Protein AF-A0A175VZK3-F1 (afdb_monomer_lite)

Radius of gyration: 16.79 Å; chains: 1; bounding box: 45×32×41 Å

pLDDT: mean 90.07, std 12.68, range [35.94, 98.5]

Organism: NCBI:txid100816

Secondary structure (DSSP, 8-state):
-----HHHHHHHHHHHHHHHHHHHHHHHHHHHHHTTT-TTTTTHHHHHHHHHHHHHHHHHHHHHHHHH-S---HHHHHHHHHHHHHHHHHHHHHHHHHHSTT----HHHHHHHHHHHHHHHHHHHHHHHHHT-S-HHHHHHHHTSHHHHHHHHHHHHHHHHHHGGGGGG--

Structure (mmCIF, N/CA/C/O backbone):
data_AF-A0A175VZK3-F1
#
_entry.id   AF-A0A175VZK3-F1
#
loop_
_atom_site.group_PDB
_atom_site.id
_atom_site.type_symbol
_atom_site.label_atom_id
_atom_site.label_alt_id
_atom_site.label_comp_id
_atom_site.label_asym_id
_atom_site.label_entity_id
_atom_site.label_seq_id
_atom_site.pdbx_PDB_ins_code
_atom_site.Cartn_x
_atom_site.Cartn_y
_atom_site.Cartn_z
_atom_site.occupancy
_atom_site.B_iso_or_equiv
_atom_site.auth_seq_id
_atom_site.auth_comp_id
_atom_site.auth_asym_id
_atom_site.auth_atom_id
_atom_site.pdbx_PDB_model_num
ATOM 1 N N . MET A 1 1 ? 1.412 -16.902 16.862 1.00 43.19 1 MET A N 1
ATOM 2 C CA . MET A 1 1 ? 1.046 -16.005 15.743 1.00 43.19 1 MET A CA 1
ATOM 3 C C . MET A 1 1 ? 1.103 -14.581 16.275 1.00 43.19 1 MET A C 1
ATOM 5 O O . MET A 1 1 ? 0.660 -14.378 17.398 1.00 43.19 1 MET A O 1
ATOM 9 N N . LYS A 1 2 ? 1.728 -13.625 15.573 1.00 56.72 2 LYS A N 1
ATOM 10 C CA . LYS A 1 2 ? 1.670 -12.216 15.999 1.00 56.72 2 LYS A CA 1
ATOM 11 C C . LYS A 1 2 ? 0.227 -11.756 15.785 1.00 56.72 2 LYS A C 1
ATOM 13 O O . LYS A 1 2 ? -0.220 -11.746 14.646 1.00 56.72 2 LYS A O 1
ATOM 18 N N . HIS A 1 3 ? -0.500 -11.468 16.862 1.00 75.38 3 HIS A N 1
ATOM 19 C CA . HIS A 1 3 ? -1.845 -10.909 16.754 1.00 75.38 3 HIS A CA 1
ATOM 20 C C . HIS A 1 3 ? -1.782 -9.576 16.005 1.00 75.38 3 HIS A C 1
ATOM 22 O O . HIS A 1 3 ? -0.856 -8.787 16.219 1.00 75.38 3 HIS A O 1
ATOM 28 N N . PHE A 1 4 ? -2.751 -9.343 15.121 1.00 89.62 4 PHE A N 1
ATOM 29 C CA . PHE A 1 4 ? -2.929 -8.045 14.487 1.00 89.62 4 PHE A CA 1
ATOM 30 C C . PHE A 1 4 ? -3.118 -6.965 15.564 1.00 89.62 4 PHE A C 1
ATOM 32 O O . PHE A 1 4 ? -3.822 -7.172 16.550 1.00 89.62 4 PHE A O 1
ATOM 39 N N . SER A 1 5 ? -2.474 -5.815 15.375 1.00 93.50 5 SER A N 1
ATOM 40 C CA . SER A 1 5 ? -2.563 -4.663 16.272 1.00 93.50 5 SER A CA 1
ATOM 41 C C . SER A 1 5 ? -2.820 -3.415 15.442 1.00 93.50 5 SER A C 1
ATOM 43 O O . SER A 1 5 ? -2.034 -3.109 14.544 1.00 93.50 5 SER A O 1
ATOM 45 N N . GLN A 1 6 ? -3.885 -2.678 15.768 1.00 95.44 6 GLN A N 1
ATOM 46 C CA . GLN A 1 6 ? -4.227 -1.414 15.105 1.00 95.44 6 GLN A CA 1
ATOM 47 C C . GLN A 1 6 ? -3.078 -0.406 15.191 1.00 95.44 6 GLN A C 1
ATOM 49 O O . GLN A 1 6 ? -2.724 0.207 14.189 1.00 95.44 6 GLN A O 1
AT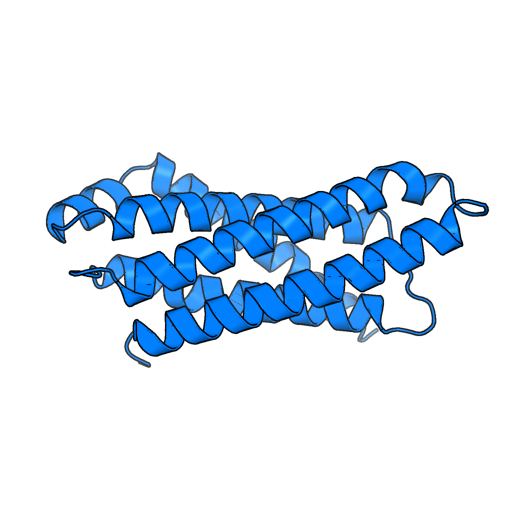OM 54 N N . ALA A 1 7 ? -2.425 -0.300 16.353 1.00 95.75 7 ALA A N 1
ATOM 55 C CA . ALA A 1 7 ? -1.285 0.594 16.541 1.00 95.75 7 ALA A CA 1
ATOM 56 C C . ALA A 1 7 ? -0.093 0.208 15.649 1.00 95.75 7 ALA A C 1
ATOM 58 O O . ALA A 1 7 ? 0.538 1.072 15.041 1.00 95.75 7 ALA A O 1
ATOM 59 N N . SER A 1 8 ? 0.204 -1.091 15.526 1.00 96.06 8 SER A N 1
ATOM 60 C CA . SER A 1 8 ? 1.272 -1.567 14.639 1.00 96.06 8 SER A CA 1
ATOM 61 C C . SER A 1 8 ? 0.922 -1.371 13.163 1.00 96.06 8 SER A C 1
ATOM 63 O O . SER A 1 8 ? 1.796 -1.009 12.380 1.00 96.06 8 SER A O 1
ATOM 65 N N . ALA A 1 9 ? -0.343 -1.567 12.786 1.00 97.19 9 ALA A N 1
ATOM 66 C CA . ALA A 1 9 ? -0.819 -1.317 11.430 1.00 97.19 9 ALA A CA 1
ATOM 67 C C . ALA A 1 9 ? -0.752 0.177 11.070 1.00 97.19 9 ALA A C 1
ATOM 69 O O . ALA A 1 9 ? -0.257 0.522 9.998 1.00 97.19 9 ALA A O 1
ATOM 70 N N . ALA A 1 10 ? -1.162 1.067 11.979 1.00 97.69 10 ALA A N 1
ATOM 71 C CA . ALA A 1 10 ? -1.070 2.516 11.799 1.00 97.69 10 ALA A CA 1
ATOM 72 C C . ALA A 1 10 ? 0.389 2.995 11.684 1.00 97.69 10 ALA A C 1
ATOM 74 O O . ALA A 1 10 ? 0.712 3.826 10.830 1.00 97.69 10 ALA A O 1
ATOM 75 N N . ALA A 1 11 ? 1.292 2.434 12.496 1.00 97.94 11 ALA A N 1
ATOM 76 C CA . ALA A 1 11 ? 2.724 2.707 12.398 1.00 97.94 11 ALA A CA 1
ATOM 77 C C . ALA A 1 11 ? 3.301 2.242 11.049 1.00 97.94 11 ALA A C 1
ATOM 79 O O . ALA A 1 11 ? 3.970 3.021 10.375 1.00 97.94 11 ALA A O 1
ATOM 80 N N . ALA A 1 12 ? 2.965 1.025 10.606 1.00 97.88 12 ALA A N 1
ATOM 81 C CA . ALA A 1 12 ? 3.378 0.515 9.299 1.00 97.88 12 ALA A CA 1
ATOM 82 C C . ALA A 1 12 ? 2.865 1.400 8.148 1.00 97.88 12 ALA A C 1
ATOM 84 O O . ALA A 1 12 ? 3.615 1.706 7.225 1.00 97.88 12 ALA A O 1
ATOM 85 N N . CYS A 1 13 ? 1.621 1.881 8.226 1.00 98.25 13 CYS A N 1
ATOM 86 C CA . CYS A 1 13 ? 1.078 2.841 7.263 1.00 98.25 13 CYS A CA 1
ATOM 87 C C . CYS A 1 13 ? 1.867 4.159 7.255 1.00 98.25 13 CYS A C 1
ATOM 89 O O . CYS A 1 13 ? 2.183 4.683 6.190 1.00 98.25 13 CYS A O 1
ATOM 91 N N . SER A 1 14 ? 2.237 4.674 8.430 1.00 98.25 14 SER A N 1
ATOM 92 C CA . SER A 1 14 ? 3.047 5.894 8.553 1.00 98.25 14 SER A CA 1
ATOM 93 C C . SER A 1 14 ? 4.441 5.729 7.937 1.00 98.25 14 SER A C 1
ATOM 95 O O . SER A 1 14 ? 4.946 6.640 7.277 1.00 98.25 14 SER A O 1
ATOM 97 N N . ASP A 1 15 ? 5.057 4.558 8.106 1.00 98.19 15 ASP A N 1
ATOM 98 C CA . ASP A 1 15 ? 6.333 4.237 7.467 1.00 98.19 15 ASP A CA 1
ATOM 99 C C . ASP A 1 15 ? 6.189 4.107 5.944 1.00 98.19 15 ASP A C 1
ATOM 101 O O . ASP A 1 15 ? 7.026 4.632 5.209 1.00 98.19 15 ASP A O 1
ATOM 105 N N . LEU A 1 16 ? 5.104 3.501 5.448 1.00 98.44 16 LEU A N 1
ATOM 106 C CA . LEU A 1 16 ? 4.798 3.450 4.014 1.00 98.44 16 LEU A CA 1
ATOM 107 C C . LEU A 1 16 ? 4.627 4.847 3.407 1.00 98.44 16 LEU A C 1
ATOM 109 O O . LEU A 1 16 ? 5.174 5.100 2.335 1.00 98.44 16 LEU A O 1
ATOM 113 N N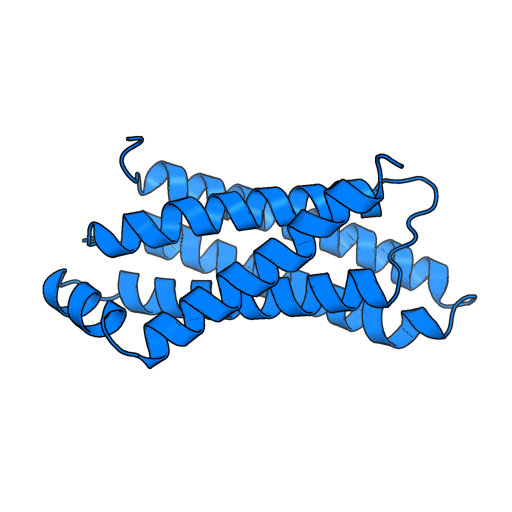 . VAL A 1 17 ? 3.942 5.768 4.095 1.00 98.50 17 VAL A N 1
ATOM 114 C CA . VAL A 1 17 ? 3.815 7.173 3.664 1.00 98.50 17 VAL A CA 1
ATOM 115 C C . VAL A 1 17 ? 5.194 7.811 3.501 1.00 98.50 17 VAL A C 1
ATOM 117 O O . VAL A 1 17 ? 5.491 8.381 2.450 1.00 98.50 17 VAL A O 1
ATOM 120 N N . ARG A 1 18 ? 6.060 7.685 4.515 1.00 98.19 18 ARG A N 1
ATOM 121 C CA . ARG A 1 18 ? 7.412 8.265 4.492 1.00 98.19 18 ARG A CA 1
ATOM 122 C C . ARG A 1 18 ? 8.248 7.688 3.351 1.00 98.19 18 ARG A C 1
ATOM 124 O O . ARG A 1 18 ? 8.898 8.436 2.619 1.00 98.19 18 ARG A O 1
ATOM 131 N N . THR A 1 19 ? 8.208 6.370 3.175 1.00 97.00 19 THR A N 1
ATOM 132 C CA . THR A 1 19 ? 8.951 5.682 2.115 1.00 97.00 19 THR A CA 1
ATOM 133 C C . THR A 1 19 ? 8.427 6.065 0.732 1.00 97.00 19 THR A C 1
ATOM 135 O O . THR A 1 19 ? 9.222 6.343 -0.163 1.00 97.00 19 THR A O 1
ATOM 138 N N . ALA A 1 20 ? 7.108 6.175 0.553 1.00 97.94 20 ALA A N 1
ATOM 139 C CA . ALA A 1 20 ? 6.499 6.618 -0.700 1.00 97.94 20 ALA A CA 1
ATOM 140 C C . ALA A 1 20 ? 6.889 8.059 -1.057 1.00 97.94 20 ALA A C 1
ATOM 142 O O . ALA A 1 20 ? 7.247 8.327 -2.202 1.00 97.94 20 ALA A O 1
ATOM 143 N N . GLN A 1 21 ? 6.891 8.972 -0.082 1.00 97.94 21 GLN A N 1
ATOM 144 C CA . GLN A 1 21 ? 7.336 10.356 -0.273 1.00 97.94 21 GLN A CA 1
ATOM 145 C C . GLN A 1 21 ? 8.824 10.438 -0.639 1.00 97.94 21 GLN A C 1
ATOM 147 O O . GLN A 1 21 ? 9.192 11.160 -1.566 1.00 97.94 21 GLN A O 1
ATOM 152 N N . SER A 1 22 ? 9.676 9.671 0.049 1.00 96.69 22 SER A N 1
ATOM 153 C CA . SER A 1 22 ? 11.111 9.604 -0.255 1.00 96.69 22 SER A CA 1
ATOM 154 C C . SER A 1 22 ? 11.366 9.059 -1.664 1.00 96.69 22 SER A C 1
ATOM 156 O O . SER A 1 22 ? 12.090 9.674 -2.448 1.00 96.69 22 SER A O 1
ATOM 158 N N . ALA A 1 23 ? 10.716 7.949 -2.025 1.00 95.50 23 ALA A N 1
ATOM 159 C CA . ALA A 1 23 ? 10.810 7.364 -3.358 1.00 95.50 23 ALA A CA 1
ATOM 160 C C . ALA A 1 23 ? 10.288 8.326 -4.438 1.00 95.50 23 ALA A C 1
ATOM 162 O O . ALA A 1 23 ? 10.930 8.487 -5.474 1.00 95.50 23 ALA A O 1
ATOM 163 N N . ALA A 1 24 ? 9.172 9.019 -4.188 1.00 96.06 24 ALA A N 1
ATOM 164 C CA . ALA A 1 24 ? 8.619 10.016 -5.101 1.00 96.06 24 ALA A CA 1
ATOM 165 C C . ALA A 1 24 ? 9.608 11.164 -5.354 1.00 96.06 24 ALA A C 1
ATOM 167 O O . ALA A 1 24 ? 9.839 11.526 -6.506 1.00 96.06 24 ALA A O 1
ATOM 168 N N . ALA A 1 25 ? 10.247 11.692 -4.305 1.00 94.75 25 ALA A N 1
ATOM 169 C CA . ALA A 1 25 ? 11.257 12.740 -4.442 1.00 94.75 25 ALA A CA 1
ATOM 170 C C . ALA A 1 25 ? 12.460 12.280 -5.289 1.00 94.75 25 ALA A C 1
ATOM 172 O O . ALA A 1 25 ? 12.925 13.020 -6.156 1.00 94.75 25 ALA A O 1
ATOM 173 N N . LYS A 1 26 ? 12.924 11.037 -5.100 1.00 92.56 26 LYS A N 1
ATOM 174 C CA . LYS A 1 26 ? 14.006 10.447 -5.907 1.00 92.56 26 LYS A CA 1
ATOM 175 C C . LYS A 1 26 ? 13.596 10.268 -7.371 1.00 92.56 26 LYS A C 1
ATOM 177 O O . LYS A 1 26 ? 14.325 10.694 -8.261 1.00 92.56 26 LYS A O 1
ATOM 182 N N . VAL A 1 27 ? 12.408 9.718 -7.636 1.00 92.25 27 VAL A N 1
ATOM 183 C CA . VAL A 1 27 ? 11.873 9.579 -9.005 1.00 92.25 27 VAL A CA 1
ATOM 184 C C . VAL A 1 27 ? 11.723 10.944 -9.677 1.00 92.25 27 VAL A C 1
ATOM 186 O O . VAL A 1 27 ? 12.032 11.083 -10.859 1.00 92.25 27 VAL A O 1
ATOM 189 N N . GLN A 1 28 ? 11.293 11.971 -8.942 1.00 91.81 28 GLN A N 1
ATOM 190 C CA . GLN A 1 28 ? 11.208 13.335 -9.458 1.00 91.81 28 GLN A CA 1
ATOM 191 C C . GLN A 1 28 ? 12.590 13.892 -9.827 1.00 91.81 28 GLN A C 1
ATOM 193 O O . GLN A 1 28 ? 12.740 14.458 -10.910 1.00 91.81 28 GLN A O 1
ATOM 198 N N . ALA A 1 29 ? 13.604 13.693 -8.980 1.00 89.44 29 ALA A N 1
ATOM 199 C CA . ALA A 1 29 ? 14.978 14.106 -9.267 1.00 89.44 29 ALA A CA 1
ATOM 200 C C . ALA A 1 29 ? 15.547 13.400 -10.511 1.00 89.44 29 ALA A C 1
ATOM 202 O O . ALA A 1 29 ? 16.109 14.065 -11.382 1.00 89.44 29 ALA A O 1
ATOM 203 N N . ILE A 1 30 ? 15.321 12.085 -10.641 1.00 87.19 30 ILE A N 1
ATOM 204 C CA . ILE A 1 30 ? 15.688 11.307 -11.836 1.00 87.19 30 ILE A CA 1
ATOM 205 C C . ILE A 1 30 ? 14.963 11.861 -13.059 1.00 87.19 30 ILE A C 1
ATOM 207 O O . ILE A 1 30 ? 15.594 12.143 -14.066 1.00 87.19 30 ILE A O 1
ATOM 211 N N . THR A 1 31 ? 13.652 12.094 -12.967 1.00 85.12 31 THR A N 1
ATOM 212 C CA . THR A 1 31 ? 12.859 12.621 -14.087 1.00 85.12 31 THR A CA 1
ATOM 213 C C . THR A 1 31 ? 13.428 13.946 -14.589 1.00 85.12 31 THR A C 1
ATOM 215 O O . THR A 1 31 ? 13.594 14.110 -15.794 1.00 85.12 31 THR A O 1
ATOM 218 N N . ILE A 1 32 ? 13.776 14.865 -13.681 1.00 84.25 32 ILE A N 1
ATOM 219 C CA . ILE A 1 32 ? 14.382 16.158 -14.025 1.00 84.25 32 ILE A CA 1
ATOM 220 C C . ILE A 1 32 ? 15.737 15.953 -14.714 1.00 84.25 32 ILE A C 1
ATOM 222 O O . ILE A 1 32 ? 15.955 16.523 -15.782 1.00 84.25 32 ILE A O 1
ATOM 226 N N . ALA A 1 33 ? 16.615 15.114 -14.157 1.00 80.94 33 ALA A N 1
ATOM 227 C CA . ALA A 1 33 ? 17.937 14.837 -14.723 1.00 80.94 33 ALA A CA 1
ATOM 228 C C . ALA A 1 33 ? 17.872 14.124 -16.090 1.00 80.94 33 ALA A C 1
ATOM 230 O O . ALA A 1 33 ? 18.648 14.433 -16.993 1.00 80.94 33 ALA A O 1
ATOM 231 N N . SER A 1 34 ? 16.921 13.203 -16.270 1.00 71.06 34 SER A N 1
ATOM 232 C CA . SER A 1 34 ? 16.765 12.375 -17.471 1.00 71.06 34 SER A CA 1
ATOM 233 C C . SER A 1 34 ? 16.061 13.073 -18.634 1.00 71.06 34 SER A C 1
ATOM 235 O O . SER A 1 34 ? 16.100 12.535 -19.742 1.00 71.06 34 SER A O 1
ATOM 237 N N . THR A 1 35 ? 15.444 14.251 -18.431 1.00 62.38 35 THR A N 1
ATOM 238 C CA . THR A 1 35 ? 14.711 14.996 -19.485 1.00 62.38 35 THR A CA 1
ATOM 239 C C . THR A 1 35 ? 15.504 15.209 -20.784 1.00 62.38 35 THR A C 1
ATOM 241 O O . THR A 1 35 ? 14.894 15.477 -21.817 1.00 62.38 35 THR A O 1
ATOM 244 N N . MET A 1 36 ? 16.831 15.037 -20.778 1.00 55.50 36 MET A N 1
ATOM 245 C CA . MET A 1 36 ? 17.684 15.207 -21.957 1.00 55.50 36 MET A CA 1
ATOM 246 C C . MET A 1 36 ? 18.203 13.912 -22.617 1.00 55.50 36 MET A C 1
ATOM 248 O O . MET A 1 36 ? 18.736 14.013 -23.718 1.00 55.50 36 MET A O 1
ATOM 252 N N . ALA A 1 37 ? 18.068 12.720 -22.014 1.00 60.41 37 ALA A N 1
ATOM 253 C CA . ALA A 1 37 ? 18.861 11.550 -22.440 1.00 60.41 37 ALA A CA 1
ATOM 254 C C . ALA A 1 37 ? 18.070 10.282 -22.822 1.00 60.41 37 ALA A C 1
ATOM 256 O O . ALA A 1 37 ? 18.449 9.624 -23.789 1.00 60.41 37 ALA A O 1
ATOM 257 N N . ASP A 1 38 ? 16.981 9.934 -22.122 1.00 71.56 38 ASP A N 1
ATOM 258 C CA . ASP A 1 38 ? 16.322 8.626 -22.296 1.00 71.56 38 ASP A CA 1
ATOM 259 C C . ASP A 1 38 ? 14.816 8.746 -22.587 1.00 71.56 38 ASP A C 1
ATOM 261 O O . ASP A 1 38 ? 13.987 8.960 -21.697 1.00 71.56 38 ASP A O 1
ATOM 265 N N . GLN A 1 39 ? 14.447 8.583 -23.862 1.00 77.19 39 GLN A N 1
ATOM 266 C CA . GLN A 1 39 ? 13.050 8.614 -24.307 1.00 77.19 39 GLN A CA 1
ATOM 267 C C . GLN A 1 39 ? 12.217 7.447 -23.753 1.00 77.19 39 GLN A C 1
ATOM 269 O O . GLN A 1 39 ? 11.003 7.598 -23.600 1.00 77.19 39 GLN A O 1
ATOM 274 N N . ALA A 1 40 ? 12.832 6.308 -23.413 1.00 81.69 40 ALA A N 1
ATOM 275 C CA . ALA A 1 40 ? 12.108 5.150 -22.891 1.00 81.69 40 ALA A CA 1
ATOM 276 C C . ALA A 1 40 ? 11.551 5.404 -21.481 1.00 81.69 40 ALA A C 1
ATOM 278 O O . ALA A 1 40 ? 10.545 4.804 -21.094 1.00 81.69 40 ALA A O 1
ATOM 279 N N . LEU A 1 41 ? 12.154 6.334 -20.733 1.00 81.44 41 LEU A N 1
ATOM 280 C CA . LEU A 1 41 ? 11.763 6.677 -19.365 1.00 81.44 41 LEU A CA 1
ATOM 281 C C . LEU A 1 41 ? 10.835 7.898 -19.259 1.00 81.44 41 LEU A C 1
ATOM 283 O O . LEU A 1 41 ? 10.185 8.078 -18.226 1.00 81.44 41 LEU A O 1
ATOM 287 N N . GLN A 1 42 ? 10.683 8.685 -20.331 1.00 82.12 42 GLN A N 1
ATOM 288 C CA . GLN A 1 42 ? 9.885 9.922 -20.322 1.00 82.12 42 GLN A CA 1
ATOM 289 C C . GLN A 1 42 ? 8.418 9.719 -19.924 1.00 82.12 42 GLN A C 1
ATOM 291 O O . GLN A 1 42 ? 7.838 10.574 -19.261 1.00 82.12 42 GLN A O 1
ATOM 296 N N . LYS A 1 43 ? 7.802 8.601 -20.322 1.00 86.38 43 LYS A N 1
ATOM 297 C CA . LYS A 1 43 ? 6.409 8.280 -19.970 1.00 86.38 43 LYS A CA 1
ATOM 298 C C . LYS A 1 43 ? 6.291 7.442 -18.687 1.00 86.38 43 LYS A C 1
ATOM 300 O O . LYS A 1 43 ? 5.419 7.753 -17.874 1.00 86.38 43 LYS A O 1
ATOM 305 N N . PRO A 1 44 ? 7.115 6.398 -18.465 1.00 89.94 44 PRO A N 1
ATOM 306 C CA . PRO A 1 44 ? 6.986 5.567 -17.271 1.00 89.94 44 PRO A CA 1
ATOM 307 C C . PRO A 1 44 ? 7.326 6.286 -15.957 1.00 89.94 44 PRO A C 1
ATOM 309 O O . PRO A 1 44 ? 6.641 6.043 -14.963 1.00 89.94 44 PRO A O 1
ATOM 312 N N . LEU A 1 45 ? 8.319 7.186 -15.924 1.00 90.38 45 LEU A N 1
ATOM 313 C CA . LEU A 1 45 ? 8.725 7.850 -14.675 1.00 90.38 45 LEU A CA 1
ATOM 314 C C . LEU A 1 45 ? 7.647 8.789 -14.100 1.00 90.38 45 LEU A C 1
ATOM 316 O O . LEU A 1 45 ? 7.325 8.637 -12.920 1.00 90.38 45 LEU A O 1
ATOM 320 N N . PRO A 1 46 ? 7.004 9.689 -14.878 1.00 91.56 46 PRO A N 1
ATOM 321 C CA . PRO A 1 46 ? 5.906 10.505 -14.353 1.00 91.56 46 PRO A CA 1
ATOM 322 C C . PRO A 1 46 ? 4.719 9.675 -13.848 1.00 91.56 46 PRO A C 1
ATOM 324 O O . PRO A 1 46 ? 4.082 10.031 -12.858 1.00 91.56 46 PRO A O 1
ATOM 327 N N . LEU A 1 47 ? 4.429 8.545 -14.499 1.00 93.56 47 LEU A N 1
ATOM 328 C CA . LEU A 1 47 ? 3.386 7.620 -14.055 1.00 93.56 47 LEU A CA 1
ATOM 329 C C . LEU A 1 47 ? 3.765 6.907 -12.752 1.00 93.56 47 LEU A C 1
ATOM 331 O O . LEU A 1 47 ? 2.916 6.749 -11.876 1.00 93.56 47 LEU A O 1
ATOM 335 N N . LEU A 1 48 ? 5.034 6.514 -12.599 1.00 95.12 48 LEU A N 1
ATOM 336 C CA . LEU A 1 48 ? 5.547 5.956 -11.349 1.00 95.12 48 LEU A CA 1
ATOM 337 C C . LEU A 1 48 ? 5.456 6.979 -10.210 1.00 95.12 48 LEU A C 1
ATOM 339 O O . LEU A 1 48 ? 4.973 6.643 -9.132 1.00 95.12 48 LEU A O 1
ATOM 343 N N . LEU A 1 49 ? 5.847 8.231 -10.465 1.00 95.31 49 LEU A N 1
ATOM 344 C CA . LEU A 1 49 ? 5.731 9.334 -9.509 1.00 95.31 49 LEU A CA 1
ATOM 345 C C . LEU A 1 49 ? 4.282 9.523 -9.036 1.00 95.31 49 LEU A C 1
ATOM 347 O O . LEU A 1 49 ? 4.023 9.538 -7.833 1.00 95.31 49 LEU A O 1
ATOM 351 N N . ALA A 1 50 ? 3.333 9.608 -9.970 1.00 96.69 50 ALA A N 1
ATOM 352 C CA . ALA A 1 50 ? 1.915 9.737 -9.639 1.00 96.69 50 ALA A CA 1
ATOM 353 C C . ALA A 1 50 ? 1.386 8.518 -8.858 1.00 96.69 50 ALA A C 1
ATOM 355 O O . ALA A 1 50 ? 0.568 8.665 -7.949 1.00 96.69 50 ALA A O 1
ATOM 356 N N . GLY A 1 51 ? 1.858 7.312 -9.193 1.00 97.94 51 GLY A N 1
ATOM 357 C CA . GLY A 1 51 ? 1.541 6.087 -8.460 1.00 97.94 51 GLY A CA 1
ATOM 358 C C . GLY A 1 51 ? 2.031 6.125 -7.011 1.00 97.94 51 GLY A C 1
ATOM 359 O O . GLY A 1 51 ? 1.275 5.779 -6.108 1.00 97.94 51 GLY A O 1
ATOM 360 N N . LEU A 1 52 ? 3.260 6.596 -6.781 1.00 98.19 52 LEU A N 1
ATOM 361 C CA . LEU A 1 52 ? 3.851 6.732 -5.446 1.00 98.19 52 LEU A CA 1
ATOM 362 C C . LEU A 1 52 ? 3.099 7.747 -4.583 1.00 98.19 52 LEU A C 1
ATOM 364 O O . LEU A 1 52 ? 2.840 7.479 -3.413 1.00 98.19 52 LEU A O 1
ATOM 368 N N . GLN A 1 53 ? 2.707 8.881 -5.165 1.00 98.25 53 GLN A N 1
ATOM 369 C CA . GLN A 1 53 ? 1.920 9.903 -4.471 1.00 98.25 53 GLN A CA 1
ATOM 370 C C . GLN A 1 53 ? 0.564 9.349 -4.018 1.00 98.25 53 GLN A C 1
ATOM 372 O O . GLN A 1 53 ? 0.255 9.390 -2.829 1.00 98.25 53 GLN A O 1
ATOM 377 N N . LYS A 1 54 ? -0.194 8.730 -4.934 1.00 98.00 54 LYS A N 1
ATOM 378 C CA . LYS A 1 54 ? -1.489 8.107 -4.610 1.00 98.00 54 LYS A CA 1
ATOM 379 C C . LYS A 1 54 ? -1.356 6.985 -3.585 1.00 98.00 54 LYS A C 1
ATOM 381 O O . LYS A 1 54 ? -2.170 6.880 -2.674 1.00 98.00 54 LYS A O 1
ATOM 386 N N . PHE A 1 55 ? -0.332 6.145 -3.719 1.00 98.25 55 PHE A N 1
ATOM 387 C CA . PHE A 1 55 ? -0.066 5.083 -2.754 1.00 98.25 55 PHE A CA 1
ATOM 388 C C . PHE A 1 55 ? 0.219 5.652 -1.358 1.00 98.25 55 PHE A C 1
ATOM 390 O O . PHE A 1 55 ? -0.330 5.154 -0.375 1.00 98.25 55 PHE A O 1
ATOM 397 N N . GLY A 1 56 ? 1.017 6.720 -1.266 1.00 98.25 56 GLY A N 1
ATOM 398 C CA . GLY A 1 56 ? 1.258 7.438 -0.015 1.00 98.25 56 GLY A CA 1
ATOM 399 C C . GLY A 1 56 ? -0.029 8.008 0.585 1.00 98.25 56 GLY A C 1
ATOM 400 O O . GLY A 1 56 ? -0.299 7.791 1.762 1.00 98.25 56 GLY A O 1
ATOM 401 N N . GLU A 1 57 ? -0.867 8.664 -0.217 1.00 98.38 57 GLU A N 1
ATOM 402 C CA . GLU A 1 57 ? -2.165 9.195 0.226 1.00 98.38 57 GLU A CA 1
ATOM 403 C C . GLU A 1 57 ? -3.083 8.095 0.781 1.00 98.38 57 GLU A C 1
ATOM 405 O O . GLU A 1 57 ? -3.586 8.216 1.900 1.00 98.38 57 GLU A O 1
ATOM 410 N N . HIS A 1 58 ? -3.260 6.992 0.046 1.00 98.44 58 HIS A N 1
ATOM 411 C CA . HIS A 1 58 ? -4.094 5.873 0.490 1.00 98.44 58 HIS A CA 1
ATOM 412 C C . HIS A 1 58 ? -3.524 5.164 1.723 1.00 98.44 58 HIS A C 1
ATOM 414 O O . HIS A 1 58 ? -4.290 4.759 2.594 1.00 98.44 58 HIS A O 1
ATOM 420 N N . SER A 1 59 ? -2.195 5.049 1.825 1.00 98.25 59 SER A N 1
ATOM 421 C CA . SER A 1 59 ? -1.527 4.516 3.020 1.00 98.25 59 SER A CA 1
ATOM 422 C C . SER A 1 59 ? -1.801 5.400 4.235 1.00 98.25 59 SER A C 1
ATOM 424 O O . SER A 1 59 ? -2.123 4.892 5.303 1.00 98.25 59 SER A O 1
ATOM 426 N N . GLY A 1 60 ? -1.731 6.724 4.075 1.00 98.19 60 GLY A N 1
ATOM 427 C CA . GLY A 1 60 ? -2.050 7.672 5.142 1.00 98.19 60 GLY A CA 1
ATOM 428 C C . GLY A 1 60 ? -3.506 7.559 5.592 1.00 98.19 60 GLY A C 1
ATOM 429 O O . GLY A 1 60 ? -3.773 7.432 6.785 1.00 98.19 60 GLY A O 1
ATOM 430 N N . GLN A 1 61 ? -4.444 7.523 4.642 1.00 98.19 61 GLN A N 1
ATOM 431 C CA . GLN A 1 61 ? -5.868 7.319 4.933 1.00 98.19 61 GLN A CA 1
ATOM 432 C C . GLN A 1 61 ? -6.115 6.005 5.680 1.00 98.19 61 GLN A C 1
ATOM 434 O O . GLN A 1 61 ? -6.834 5.998 6.673 1.00 98.19 61 GLN A O 1
ATOM 439 N N . LEU A 1 62 ? -5.469 4.917 5.253 1.00 98.31 62 LEU A N 1
ATOM 440 C CA . LEU A 1 62 ? -5.543 3.624 5.928 1.00 98.31 62 LEU A CA 1
ATOM 441 C C . LEU A 1 62 ? -4.970 3.664 7.340 1.00 98.31 62 LEU A C 1
ATOM 443 O O . LEU A 1 62 ? -5.581 3.111 8.250 1.00 98.31 62 LEU A O 1
ATOM 447 N N . GLY A 1 63 ? -3.854 4.364 7.540 1.00 97.94 63 GLY A N 1
ATOM 448 C CA . GLY A 1 63 ? -3.274 4.588 8.861 1.00 97.94 63 GLY A CA 1
ATOM 449 C C . GLY A 1 63 ? -4.238 5.290 9.819 1.00 97.94 63 GLY A C 1
ATOM 450 O O . GLY A 1 63 ? -4.350 4.883 10.973 1.00 97.94 63 GLY A O 1
ATOM 451 N N . HIS A 1 64 ? -4.976 6.293 9.338 1.00 97.50 64 HIS A N 1
ATOM 452 C CA . HIS A 1 64 ? -6.021 6.955 10.122 1.00 97.50 64 HIS A CA 1
ATOM 453 C C . HIS A 1 64 ? -7.215 6.029 10.377 1.00 97.50 64 HIS A C 1
ATOM 455 O O . HIS A 1 64 ? -7.585 5.808 11.526 1.00 97.50 64 HIS A O 1
ATOM 461 N N . CYS A 1 65 ? -7.769 5.410 9.329 1.00 97.00 65 CYS A N 1
ATOM 462 C CA . CYS A 1 65 ? -8.920 4.518 9.460 1.00 97.00 65 CYS A CA 1
ATOM 463 C C . CYS A 1 65 ? -8.644 3.340 10.399 1.00 97.00 65 CYS A C 1
ATOM 465 O O . CYS A 1 65 ? -9.517 2.969 11.171 1.00 97.00 65 CYS A O 1
ATOM 467 N N . VAL A 1 66 ? -7.448 2.746 10.361 1.00 96.69 66 VAL A N 1
ATOM 468 C CA . VAL A 1 66 ? -7.123 1.601 11.221 1.00 96.69 66 VAL A CA 1
ATOM 469 C C . VAL A 1 66 ? -6.911 2.012 12.676 1.00 96.69 66 VAL A C 1
ATOM 471 O O . VAL A 1 66 ? -7.244 1.232 13.565 1.00 96.69 66 VAL A O 1
ATOM 474 N N . ALA A 1 67 ? -6.388 3.218 12.922 1.00 96.00 67 ALA A N 1
ATOM 475 C CA . ALA A 1 67 ? -6.219 3.761 14.267 1.00 96.00 67 ALA A CA 1
ATOM 476 C C . ALA A 1 67 ? -7.566 4.118 14.915 1.00 96.00 67 ALA A C 1
ATOM 478 O O . ALA A 1 67 ? -7.749 3.854 16.101 1.00 96.00 67 ALA A O 1
ATOM 479 N N . ASP A 1 68 ? -8.498 4.658 14.126 1.00 94.94 68 ASP A N 1
ATOM 480 C CA . ASP A 1 68 ? -9.794 5.149 14.605 1.00 94.94 68 ASP A CA 1
ATOM 481 C C . ASP A 1 68 ? -10.922 4.102 14.514 1.00 94.94 68 ASP A C 1
ATOM 483 O O . ASP A 1 68 ? -12.025 4.332 15.011 1.00 94.94 68 ASP A O 1
ATOM 487 N N . ALA A 1 69 ? -10.680 2.947 13.880 1.00 94.62 69 ALA A N 1
ATOM 488 C CA . ALA A 1 69 ? -11.693 1.907 13.721 1.00 94.62 69 ALA A CA 1
ATOM 489 C C . ALA A 1 69 ? -12.172 1.369 15.078 1.00 94.62 69 ALA A C 1
ATOM 491 O O . ALA A 1 69 ? -11.387 0.851 15.874 1.00 94.62 69 ALA A O 1
ATOM 492 N N . ALA A 1 70 ? -13.488 1.422 15.299 1.00 92.94 70 ALA A N 1
ATOM 493 C CA . ALA A 1 70 ? -14.122 0.882 16.501 1.00 92.94 70 ALA A CA 1
ATOM 494 C C . ALA A 1 70 ? -14.021 -0.651 16.584 1.00 92.94 70 ALA A C 1
ATOM 496 O O . ALA A 1 70 ? -13.929 -1.209 17.676 1.00 92.94 70 ALA A O 1
ATOM 497 N N . VAL A 1 71 ? -14.038 -1.326 15.429 1.00 93.31 71 VAL A N 1
ATOM 498 C CA . VAL A 1 71 ? -13.900 -2.781 15.312 1.00 93.31 71 VAL A CA 1
ATOM 499 C C . VAL A 1 71 ? -13.028 -3.146 14.116 1.00 93.31 71 VAL A C 1
ATOM 501 O O . VAL A 1 71 ? -13.127 -2.553 13.039 1.00 93.31 71 VAL A O 1
ATOM 504 N N . VAL A 1 72 ? -12.200 -4.172 14.290 1.00 94.75 72 VAL A N 1
ATOM 505 C CA . VAL A 1 72 ? -11.449 -4.801 13.202 1.00 94.75 72 VAL A CA 1
ATOM 506 C C . VAL A 1 72 ? -11.691 -6.295 13.289 1.00 94.75 72 VAL A C 1
ATOM 508 O O . VAL A 1 72 ? -11.148 -6.968 14.164 1.00 94.75 72 VAL A O 1
ATOM 511 N N . HIS A 1 73 ? -12.502 -6.816 12.371 1.00 95.38 73 HIS A N 1
ATOM 512 C CA . HIS A 1 73 ? -12.769 -8.243 12.304 1.00 95.38 73 HIS A CA 1
ATOM 513 C C . HIS A 1 73 ? -11.446 -9.019 12.138 1.00 95.38 73 HIS A C 1
ATOM 515 O O . HIS A 1 73 ? -10.609 -8.611 11.324 1.00 95.38 73 HIS A O 1
ATOM 521 N N . PRO A 1 74 ? -11.239 -10.156 12.831 1.00 94.19 74 PRO A N 1
ATOM 522 C CA . PRO A 1 74 ? -9.974 -10.894 12.787 1.00 94.19 74 PRO A CA 1
ATOM 523 C C . PRO A 1 74 ? -9.486 -11.218 11.370 1.00 94.19 74 PRO A C 1
ATOM 525 O O . PRO A 1 74 ? -8.322 -10.990 11.061 1.00 94.19 74 PRO A O 1
ATOM 528 N N . GLN A 1 75 ? -10.390 -11.623 10.470 1.00 94.00 75 GLN A N 1
ATOM 529 C CA . GLN A 1 75 ? -10.048 -11.902 9.068 1.00 94.00 75 GLN A CA 1
ATOM 530 C C . GLN A 1 75 ? -9.537 -10.660 8.317 1.00 94.00 75 GLN A C 1
ATOM 532 O O . GLN A 1 75 ? -8.696 -10.788 7.433 1.00 94.00 75 GLN A O 1
ATOM 537 N N . LEU A 1 76 ? -10.021 -9.457 8.655 1.00 95.50 76 LEU A N 1
ATOM 538 C CA . LEU A 1 76 ? -9.472 -8.224 8.088 1.00 95.50 76 LEU A CA 1
ATOM 539 C C . LEU A 1 76 ? -8.040 -8.015 8.581 1.00 95.50 76 LEU A C 1
ATOM 541 O O . LEU A 1 76 ? -7.164 -7.704 7.781 1.00 95.50 76 LEU A O 1
ATOM 545 N N . GLY A 1 77 ? -7.789 -8.240 9.873 1.00 95.94 77 GLY A N 1
ATOM 546 C CA . GLY A 1 77 ? -6.444 -8.191 10.445 1.00 95.94 77 GLY A CA 1
ATOM 547 C C . GLY A 1 77 ? -5.486 -9.209 9.812 1.00 95.94 77 GLY A C 1
ATOM 548 O O . GLY A 1 77 ? -4.349 -8.859 9.489 1.00 95.94 77 GLY A O 1
ATOM 549 N N . ASP A 1 78 ? -5.961 -10.432 9.570 1.00 94.56 78 ASP A N 1
ATOM 550 C CA . ASP A 1 78 ? -5.196 -11.524 8.950 1.00 94.56 78 ASP A CA 1
ATOM 551 C C . ASP A 1 78 ? -4.815 -11.240 7.494 1.00 94.56 78 ASP A C 1
ATOM 553 O O . ASP A 1 78 ? -3.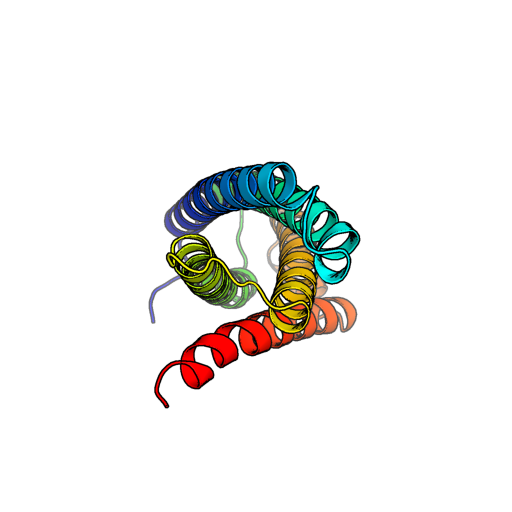812 -11.756 7.007 1.00 94.56 78 ASP A O 1
ATOM 557 N N . VAL A 1 79 ? -5.588 -10.408 6.798 1.00 95.06 79 VAL A N 1
ATOM 558 C CA . VAL A 1 79 ? -5.292 -9.985 5.425 1.00 95.06 79 VAL A CA 1
ATOM 559 C C . VAL A 1 79 ? -4.452 -8.707 5.411 1.00 95.06 79 VAL A C 1
ATOM 561 O O . VAL A 1 79 ? -3.475 -8.603 4.668 1.00 95.06 79 VAL A O 1
ATOM 564 N N . LEU A 1 80 ? -4.799 -7.734 6.255 1.00 96.12 80 LEU A N 1
ATOM 565 C CA . LEU A 1 80 ? -4.156 -6.426 6.297 1.00 96.12 80 LEU A CA 1
ATOM 566 C C . LEU A 1 80 ? -2.720 -6.504 6.823 1.00 96.12 80 LEU A C 1
ATOM 568 O O . LEU A 1 80 ? -1.831 -5.860 6.272 1.00 96.12 80 LEU A O 1
ATOM 572 N N . GLY A 1 81 ? -2.479 -7.305 7.863 1.00 95.56 81 GLY A N 1
ATOM 573 C CA . GLY A 1 81 ? -1.153 -7.466 8.459 1.00 95.56 81 GLY A CA 1
ATOM 574 C C . GLY A 1 81 ? -0.094 -7.918 7.443 1.00 95.56 81 GLY A C 1
ATOM 575 O O . GLY A 1 81 ? 0.877 -7.189 7.230 1.00 95.56 81 GLY A O 1
ATOM 576 N N . PRO A 1 82 ? -0.266 -9.080 6.785 1.00 94.44 82 PRO A N 1
ATOM 577 C CA . PRO A 1 82 ? 0.646 -9.545 5.743 1.00 94.44 82 PRO A CA 1
ATOM 578 C C . PRO A 1 82 ? 0.771 -8.569 4.570 1.00 94.44 82 PRO A C 1
ATOM 580 O O . PRO A 1 82 ? 1.885 -8.289 4.139 1.00 94.44 82 PRO A O 1
ATOM 583 N N . ALA A 1 83 ? -0.336 -7.978 4.108 1.00 95.94 83 ALA A N 1
ATOM 584 C CA . ALA A 1 83 ? -0.302 -7.023 3.003 1.00 95.94 83 ALA A CA 1
ATOM 585 C C . ALA A 1 83 ? 0.552 -5.780 3.315 1.00 95.94 83 ALA A C 1
ATOM 587 O O . ALA A 1 83 ? 1.298 -5.315 2.453 1.00 95.94 83 ALA A O 1
ATOM 588 N N . LEU A 1 84 ? 0.496 -5.258 4.546 1.00 97.25 84 LEU A N 1
ATOM 589 C CA . LEU A 1 84 ? 1.351 -4.148 4.983 1.00 97.25 84 LEU A CA 1
ATOM 590 C C . LEU A 1 84 ? 2.834 -4.542 5.008 1.00 97.25 84 LEU A C 1
ATOM 592 O O . LEU A 1 84 ? 3.684 -3.747 4.604 1.00 97.25 84 LEU A O 1
ATOM 596 N N . VAL A 1 85 ? 3.149 -5.767 5.438 1.00 95.44 85 VAL A N 1
ATOM 597 C CA . VAL A 1 85 ? 4.521 -6.301 5.414 1.00 95.44 85 VAL A CA 1
ATOM 598 C C . VAL A 1 85 ? 5.030 -6.426 3.977 1.00 95.44 85 VAL A C 1
ATOM 600 O O . VAL A 1 85 ? 6.131 -5.964 3.677 1.00 95.44 85 VAL A O 1
ATOM 603 N N . ASP A 1 86 ? 4.224 -6.990 3.079 1.00 94.88 86 ASP A N 1
ATOM 604 C CA . ASP A 1 86 ? 4.578 -7.144 1.667 1.00 94.88 86 ASP A CA 1
ATOM 605 C C . ASP A 1 86 ? 4.776 -5.789 0.984 1.00 94.88 86 ASP A C 1
ATOM 607 O O . ASP A 1 86 ? 5.749 -5.605 0.251 1.00 94.88 86 ASP A O 1
ATOM 611 N N . CYS A 1 87 ? 3.920 -4.806 1.287 1.00 97.00 87 CYS A N 1
ATOM 612 C CA . CYS A 1 87 ? 4.090 -3.437 0.809 1.00 97.00 87 CYS A CA 1
ATOM 613 C C . CYS A 1 87 ? 5.391 -2.813 1.324 1.00 97.00 87 CYS A C 1
ATOM 615 O O . CYS A 1 87 ? 6.118 -2.195 0.548 1.00 97.00 87 CYS A O 1
ATOM 617 N N . GLY A 1 88 ? 5.713 -2.994 2.609 1.00 96.38 88 GLY A N 1
ATOM 618 C CA . GLY A 1 88 ? 6.959 -2.499 3.195 1.00 96.38 88 GLY A CA 1
ATOM 619 C C . GLY A 1 88 ? 8.187 -3.090 2.502 1.00 96.38 88 GLY A C 1
ATOM 620 O O . GLY A 1 88 ? 9.095 -2.358 2.109 1.00 96.38 88 GLY A O 1
ATOM 621 N N . ASN A 1 89 ? 8.175 -4.402 2.264 1.00 95.12 89 ASN A N 1
ATOM 622 C CA . ASN A 1 89 ? 9.245 -5.100 1.554 1.00 95.12 89 ASN A CA 1
ATOM 623 C C . ASN A 1 89 ? 9.382 -4.620 0.100 1.00 95.12 89 ASN A C 1
ATOM 625 O O . ASN A 1 89 ? 10.488 -4.311 -0.340 1.00 95.12 89 ASN A O 1
ATOM 629 N N . ALA A 1 90 ? 8.277 -4.517 -0.643 1.00 94.81 90 ALA A N 1
ATOM 630 C CA . ALA A 1 90 ? 8.278 -4.034 -2.024 1.00 94.81 90 ALA A CA 1
ATOM 631 C C . ALA A 1 90 ? 8.808 -2.591 -2.132 1.00 94.81 90 ALA A C 1
ATOM 633 O O . ALA A 1 90 ? 9.633 -2.290 -2.997 1.00 94.81 90 ALA A O 1
ATOM 634 N N . MET A 1 91 ? 8.395 -1.711 -1.215 1.00 95.88 91 MET A N 1
ATOM 635 C CA . MET A 1 91 ? 8.864 -0.323 -1.149 1.00 95.88 91 MET A CA 1
ATOM 636 C C . MET A 1 91 ? 10.338 -0.206 -0.741 1.00 95.88 91 MET A C 1
ATOM 638 O O . MET A 1 91 ? 11.030 0.697 -1.218 1.00 95.88 91 MET A O 1
ATOM 642 N N . SER A 1 92 ? 10.842 -1.124 0.089 1.00 92.88 92 SER A N 1
ATOM 643 C CA . SER A 1 92 ? 12.275 -1.216 0.392 1.00 92.88 92 SER A CA 1
ATOM 644 C C . SER A 1 92 ? 13.077 -1.549 -0.865 1.00 92.88 92 SER A C 1
ATOM 646 O O . SER A 1 92 ? 14.029 -0.842 -1.171 1.00 92.88 92 SER A O 1
ATOM 648 N N . ILE A 1 93 ? 12.651 -2.545 -1.656 1.00 91.81 93 ILE A N 1
ATOM 649 C CA . ILE A 1 93 ? 13.350 -2.920 -2.902 1.00 91.81 93 ILE A CA 1
ATOM 650 C C . ILE A 1 93 ? 13.362 -1.748 -3.895 1.00 91.81 93 ILE A C 1
ATOM 652 O O . ILE A 1 93 ? 14.367 -1.514 -4.570 1.00 91.81 93 ILE A O 1
ATOM 656 N N . LEU A 1 94 ? 12.262 -0.992 -3.991 1.00 92.56 94 LEU A N 1
ATOM 657 C CA . LEU A 1 94 ? 12.223 0.215 -4.819 1.00 92.56 94 LEU A CA 1
ATOM 658 C C . LEU A 1 94 ? 13.230 1.254 -4.328 1.00 92.56 94 LEU A C 1
ATOM 660 O O . LEU A 1 94 ? 13.956 1.828 -5.136 1.00 92.56 94 LEU A O 1
ATOM 664 N N . SER A 1 95 ? 13.267 1.489 -3.017 1.00 91.50 95 SER A N 1
ATOM 665 C CA . SER A 1 95 ? 14.168 2.466 -2.406 1.00 91.50 95 SER A CA 1
ATOM 666 C C . SER A 1 95 ? 15.629 2.113 -2.669 1.00 91.50 95 SER A C 1
ATOM 668 O O . SER A 1 95 ? 16.364 2.982 -3.127 1.00 91.50 95 SER A O 1
ATOM 670 N N . ASP A 1 96 ? 16.005 0.843 -2.504 1.00 89.56 96 ASP A N 1
ATOM 671 C CA . ASP A 1 96 ? 17.358 0.349 -2.785 1.00 89.56 96 ASP A CA 1
ATOM 672 C C . ASP A 1 96 ? 17.734 0.554 -4.263 1.00 89.56 96 ASP A C 1
ATOM 674 O O . ASP A 1 96 ? 18.826 1.023 -4.587 1.00 89.56 96 ASP A O 1
ATOM 678 N N . LYS A 1 97 ? 16.811 0.259 -5.194 1.00 87.06 97 LYS A N 1
ATOM 679 C CA . LYS A 1 97 ? 17.037 0.481 -6.634 1.00 87.06 97 LYS A CA 1
ATOM 680 C C . LYS A 1 97 ? 17.220 1.959 -6.974 1.00 87.06 97 LYS A C 1
ATOM 682 O O . LYS A 1 97 ? 18.075 2.286 -7.792 1.00 87.06 97 LYS A O 1
ATOM 687 N N . LEU A 1 98 ? 16.441 2.835 -6.342 1.00 87.62 98 LEU A N 1
ATOM 688 C CA . LEU A 1 98 ? 16.542 4.285 -6.514 1.00 87.62 98 LEU A CA 1
ATOM 689 C C . LEU A 1 98 ? 17.812 4.881 -5.884 1.00 87.62 98 LEU A C 1
ATOM 691 O O . LEU A 1 98 ? 18.188 5.988 -6.254 1.00 87.62 98 LEU A O 1
ATOM 695 N N . GLU A 1 99 ? 18.439 4.196 -4.923 1.00 83.50 99 GLU A N 1
ATOM 696 C CA . GLU A 1 99 ? 19.694 4.622 -4.281 1.00 83.50 99 GLU A CA 1
ATOM 697 C C . GLU A 1 99 ? 20.950 4.117 -4.986 1.00 83.50 99 GLU A C 1
ATOM 699 O O . GLU A 1 99 ? 22.017 4.700 -4.806 1.00 83.50 99 GLU A O 1
ATOM 704 N N . SER A 1 100 ? 20.846 3.048 -5.779 1.00 78.56 100 SER A N 1
ATOM 705 C CA . SER A 1 100 ? 21.988 2.537 -6.538 1.00 78.56 100 SER A CA 1
ATOM 706 C C . SER A 1 100 ? 22.571 3.615 -7.463 1.00 78.56 100 SER A C 1
ATOM 708 O O . SER A 1 100 ? 21.819 4.358 -8.090 1.00 78.56 100 SER A O 1
ATOM 710 N N . GLU A 1 101 ? 23.904 3.688 -7.576 1.00 56.75 101 GLU A N 1
ATOM 711 C CA . GLU A 1 101 ? 24.606 4.725 -8.363 1.00 56.75 101 GLU A CA 1
ATOM 712 C C . GLU A 1 101 ? 24.178 4.760 -9.836 1.00 56.75 101 GLU A C 1
ATOM 714 O O . GLU A 1 101 ? 24.214 5.816 -10.465 1.00 56.75 101 GLU A O 1
ATOM 719 N N . ASN A 1 102 ? 23.715 3.625 -10.368 1.00 55.12 102 ASN A N 1
ATOM 720 C CA . ASN A 1 102 ? 23.198 3.551 -11.729 1.00 55.12 102 ASN A CA 1
ATOM 721 C C . ASN A 1 102 ? 21.717 3.934 -11.816 1.00 55.12 102 ASN A C 1
ATOM 723 O O . ASN A 1 102 ? 21.268 4.294 -12.893 1.00 55.12 102 ASN A O 1
ATOM 727 N N . GLY A 1 103 ? 20.938 3.874 -10.728 1.00 56.94 103 GLY A N 1
ATOM 728 C CA . GLY A 1 103 ? 19.532 4.299 -10.696 1.00 56.94 103 GLY A CA 1
ATOM 729 C C . GLY A 1 103 ? 18.641 3.693 -11.791 1.00 56.94 103 GLY A C 1
ATOM 730 O O . GLY A 1 103 ? 17.546 4.204 -12.034 1.00 56.94 103 GLY A O 1
ATOM 731 N N . GLU A 1 104 ? 19.100 2.637 -12.477 1.00 66.00 104 GLU A N 1
ATOM 732 C CA . GLU A 1 104 ? 18.486 2.112 -13.693 1.00 66.00 104 GLU A CA 1
ATOM 733 C C . GLU A 1 104 ? 17.252 1.296 -13.318 1.00 66.00 104 GLU A C 1
ATOM 735 O O . GLU A 1 104 ? 17.235 0.063 -13.244 1.00 66.00 104 GLU A O 1
ATOM 740 N N . LEU A 1 105 ? 16.164 2.014 -13.065 1.00 79.19 105 LEU A N 1
ATOM 741 C CA . LEU A 1 105 ? 14.839 1.447 -13.165 1.00 79.19 105 LEU A CA 1
ATOM 742 C C . LEU A 1 105 ? 14.570 1.151 -14.640 1.00 79.19 105 LEU A C 1
ATOM 744 O O . LEU A 1 105 ? 14.162 2.028 -15.399 1.00 79.19 105 LEU A O 1
ATOM 748 N N . SER A 1 106 ? 14.776 -0.103 -15.041 1.00 84.19 106 SER A N 1
ATOM 749 C CA . SER A 1 106 ? 14.345 -0.561 -16.360 1.00 84.19 106 SER A CA 1
ATOM 750 C C . SER A 1 106 ? 12.846 -0.309 -16.548 1.00 84.19 106 SER A C 1
ATOM 752 O O . SER A 1 106 ? 12.067 -0.348 -15.590 1.00 84.19 106 SER A O 1
ATOM 754 N N . THR A 1 107 ? 12.405 -0.107 -17.791 1.00 86.62 107 THR A N 1
ATOM 755 C CA . THR A 1 107 ? 10.975 0.037 -18.109 1.00 86.62 107 THR A CA 1
ATOM 756 C C . THR A 1 107 ? 10.148 -1.135 -17.568 1.00 86.62 107 THR A C 1
ATOM 758 O O . THR A 1 107 ? 9.033 -0.934 -17.089 1.00 86.62 107 THR A O 1
ATOM 761 N N . GLU A 1 108 ? 10.710 -2.348 -17.575 1.00 89.38 108 GLU A N 1
ATOM 762 C CA . GLU A 1 108 ? 10.081 -3.533 -16.990 1.00 89.38 108 GLU A CA 1
ATOM 763 C C . GLU A 1 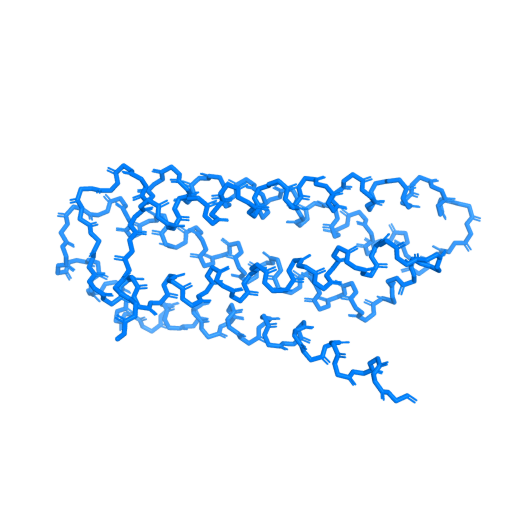108 ? 9.911 -3.404 -15.469 1.00 89.38 108 GLU A C 1
ATOM 765 O O . GLU A 1 108 ? 8.813 -3.623 -14.955 1.00 89.38 108 GLU A O 1
ATOM 770 N N . ALA A 1 109 ? 10.961 -3.003 -14.743 1.00 90.12 109 ALA A N 1
ATOM 771 C CA . ALA A 1 109 ? 10.876 -2.789 -13.301 1.00 90.12 109 ALA A CA 1
ATOM 772 C C . ALA A 1 109 ? 9.841 -1.705 -12.969 1.00 90.12 109 ALA A C 1
ATOM 774 O O . ALA A 1 109 ? 9.007 -1.910 -12.087 1.00 90.12 109 ALA A O 1
ATOM 775 N N . ILE A 1 110 ? 9.836 -0.592 -13.712 1.00 91.94 110 ILE A N 1
ATOM 776 C CA . ILE A 1 110 ? 8.844 0.479 -13.545 1.00 91.94 110 ILE A CA 1
ATOM 777 C C . ILE A 1 110 ? 7.427 -0.059 -13.749 1.00 91.94 110 ILE A C 1
ATOM 779 O O . ILE A 1 110 ? 6.556 0.216 -12.927 1.00 91.94 110 ILE A O 1
ATOM 783 N N . SER A 1 111 ? 7.194 -0.848 -14.800 1.00 92.44 111 SER A N 1
ATOM 784 C CA . SER A 1 111 ? 5.879 -1.434 -15.077 1.00 92.44 111 SER A CA 1
ATOM 785 C C . SER A 1 111 ? 5.396 -2.328 -13.931 1.00 92.44 111 SER A C 1
ATOM 787 O O . SER A 1 111 ? 4.235 -2.237 -13.532 1.00 92.44 111 SER A O 1
ATOM 789 N N . ARG A 1 112 ? 6.279 -3.155 -13.355 1.00 94.38 112 ARG A N 1
ATOM 790 C CA . ARG A 1 112 ? 5.940 -4.000 -12.196 1.00 94.38 112 ARG A CA 1
ATOM 791 C C . ARG A 1 112 ? 5.622 -3.163 -10.956 1.00 94.38 112 ARG A C 1
ATOM 793 O O . ARG A 1 112 ? 4.623 -3.418 -10.289 1.00 94.38 112 ARG A O 1
ATOM 800 N N . TYR A 1 113 ? 6.405 -2.116 -10.679 1.00 95.44 113 TYR A N 1
ATOM 801 C CA . TYR A 1 113 ? 6.109 -1.193 -9.578 1.00 95.44 113 TYR A CA 1
ATOM 802 C C . TYR A 1 113 ? 4.795 -0.438 -9.781 1.00 95.44 113 TYR A C 1
ATOM 804 O O . TYR A 1 113 ? 4.054 -0.251 -8.823 1.00 95.44 113 TYR A O 1
ATOM 812 N N . GLN A 1 114 ? 4.462 -0.037 -11.007 1.00 95.50 114 GLN A N 1
ATOM 813 C CA . GLN A 1 114 ? 3.173 0.590 -11.308 1.00 95.50 114 GLN A CA 1
ATOM 814 C C . GLN A 1 114 ? 2.003 -0.366 -11.046 1.00 95.50 114 GLN A C 1
ATOM 816 O O . GLN A 1 114 ? 1.019 0.039 -10.421 1.00 95.50 114 GLN A O 1
ATOM 821 N N . GLY A 1 115 ? 2.126 -1.630 -11.467 1.00 95.94 115 GLY A N 1
ATOM 822 C CA . GLY A 1 115 ? 1.152 -2.679 -11.160 1.00 95.94 115 GLY A CA 1
ATOM 823 C C . GLY A 1 115 ? 0.977 -2.874 -9.653 1.00 95.94 115 GLY A C 1
ATOM 824 O O . GLY A 1 115 ? -0.145 -2.817 -9.149 1.00 95.94 115 GLY A O 1
ATOM 825 N N . PHE A 1 116 ? 2.088 -2.995 -8.921 1.00 97.25 116 PHE A N 1
ATOM 826 C CA . PHE A 1 116 ? 2.103 -3.086 -7.459 1.00 97.25 116 PHE A CA 1
ATOM 827 C C . PHE A 1 116 ? 1.422 -1.889 -6.784 1.00 97.25 116 PHE A C 1
ATOM 829 O O . PHE A 1 116 ? 0.493 -2.082 -6.002 1.00 97.25 116 PHE A O 1
ATOM 836 N N . LEU A 1 117 ? 1.822 -0.656 -7.109 1.00 97.94 117 LEU A N 1
ATOM 837 C CA . LEU A 1 117 ? 1.267 0.556 -6.497 1.00 97.94 117 LEU A CA 1
ATOM 838 C C . LEU A 1 117 ? -0.235 0.686 -6.769 1.00 97.94 117 LEU A C 1
ATOM 840 O O . LEU A 1 117 ? -0.988 1.105 -5.887 1.00 97.94 117 LEU A O 1
ATOM 844 N N . SER A 1 118 ? -0.681 0.310 -7.972 1.00 97.06 118 SER A N 1
ATOM 845 C CA . SER A 1 118 ? -2.097 0.305 -8.337 1.00 97.06 118 SER A CA 1
ATOM 846 C C . SER A 1 118 ? -2.885 -0.753 -7.559 1.00 97.06 118 SER A C 1
ATOM 848 O O . SER A 1 118 ? -3.920 -0.422 -6.975 1.00 97.06 118 SER A O 1
ATOM 850 N N . GLY A 1 119 ? -2.384 -1.991 -7.499 1.00 97.06 119 GLY A N 1
ATOM 851 C CA . GLY A 1 119 ? -3.008 -3.087 -6.756 1.00 97.06 119 GLY A CA 1
ATOM 852 C C . GLY A 1 119 ? -3.095 -2.797 -5.258 1.00 97.06 119 GLY A C 1
ATOM 853 O O . GLY A 1 119 ? -4.177 -2.876 -4.676 1.00 97.06 119 GLY A O 1
ATOM 854 N N . ALA A 1 120 ? -1.989 -2.364 -4.649 1.00 97.81 120 ALA A N 1
ATOM 855 C CA . ALA A 1 120 ? -1.934 -2.013 -3.234 1.00 97.81 120 ALA A CA 1
ATOM 856 C C . ALA A 1 120 ? -2.844 -0.819 -2.900 1.00 97.81 120 ALA A C 1
ATOM 858 O O . ALA A 1 120 ? -3.603 -0.877 -1.937 1.00 97.81 120 ALA A O 1
ATOM 859 N N . SER A 1 121 ? -2.858 0.225 -3.739 1.00 97.94 121 SER A N 1
ATOM 860 C CA . SER A 1 121 ? -3.780 1.360 -3.582 1.00 97.94 121 SER A CA 1
ATOM 861 C C . SER A 1 121 ? -5.243 0.924 -3.594 1.00 97.94 121 SER A C 1
ATOM 863 O O . SER A 1 121 ? -6.024 1.355 -2.747 1.00 97.94 121 SER A O 1
ATOM 865 N N . ARG A 1 122 ? -5.629 0.053 -4.535 1.00 97.31 122 ARG A N 1
ATOM 866 C CA . ARG A 1 122 ? -7.001 -0.462 -4.622 1.00 97.31 122 ARG A CA 1
ATOM 867 C C . ARG A 1 122 ? -7.370 -1.273 -3.382 1.00 97.31 122 ARG A C 1
ATOM 869 O O . ARG A 1 122 ? -8.467 -1.094 -2.853 1.00 97.31 122 ARG A O 1
ATOM 876 N N . PHE A 1 123 ? -6.458 -2.117 -2.904 1.00 97.75 123 PHE A N 1
ATOM 877 C CA . PHE A 1 123 ? -6.657 -2.852 -1.661 1.00 97.75 123 PHE A CA 1
ATOM 878 C C . PHE A 1 123 ? -6.797 -1.917 -0.453 1.00 97.75 123 PHE A C 1
ATOM 880 O O . PHE A 1 123 ? -7.711 -2.106 0.342 1.00 97.75 123 PHE A O 1
ATOM 887 N N . PHE A 1 124 ? -5.977 -0.872 -0.334 1.00 98.19 124 PHE A N 1
ATOM 888 C CA . PHE A 1 124 ? -6.061 0.071 0.787 1.00 98.19 124 PHE A CA 1
ATOM 889 C C . PHE A 1 124 ? -7.369 0.862 0.784 1.00 98.19 124 PHE A C 1
ATOM 891 O O . PHE A 1 124 ? -7.995 1.002 1.829 1.00 98.19 124 PHE A O 1
ATOM 898 N N . VAL A 1 125 ? -7.852 1.297 -0.383 1.00 98.00 125 VAL A N 1
ATOM 899 C CA . VAL A 1 125 ? -9.181 1.922 -0.498 1.00 98.00 125 VAL A CA 1
ATOM 900 C C . VAL A 1 125 ? -10.286 0.959 -0.052 1.00 98.00 125 VAL A C 1
ATOM 902 O O . VAL A 1 125 ? -11.193 1.360 0.677 1.00 98.00 125 VAL A O 1
ATOM 905 N N . PHE A 1 126 ? -10.210 -0.314 -0.442 1.00 97.56 126 PHE A N 1
ATOM 906 C CA . PHE A 1 126 ? -11.162 -1.332 0.005 1.00 97.56 126 PHE A CA 1
ATOM 907 C C . PHE A 1 126 ? -11.075 -1.586 1.520 1.00 97.56 126 PHE A C 1
ATOM 909 O O . PHE A 1 126 ? -12.100 -1.606 2.200 1.00 97.56 126 PHE A O 1
ATOM 916 N N . ALA A 1 127 ? -9.866 -1.702 2.074 1.00 97.56 127 ALA A N 1
ATOM 917 C CA . ALA A 1 127 ? -9.647 -1.855 3.508 1.00 97.56 127 ALA A CA 1
ATOM 918 C C . ALA A 1 127 ? -10.202 -0.657 4.296 1.00 97.56 127 ALA A C 1
ATOM 920 O O . ALA A 1 127 ? -10.874 -0.861 5.303 1.00 97.56 127 ALA A O 1
ATOM 921 N N . ASN A 1 128 ? -10.034 0.574 3.799 1.00 96.94 128 ASN A N 1
ATOM 922 C CA . ASN A 1 128 ? -10.637 1.772 4.395 1.00 96.94 128 ASN A CA 1
ATOM 923 C C . ASN A 1 128 ? -12.159 1.651 4.464 1.00 96.94 128 ASN A C 1
ATOM 925 O O . ASN A 1 128 ? -12.750 1.874 5.517 1.00 96.94 128 ASN A O 1
ATOM 929 N N . GLN A 1 129 ? -12.800 1.230 3.370 1.00 96.19 129 GLN A N 1
ATOM 930 C CA . GLN A 1 129 ? -14.248 1.014 3.355 1.00 96.19 129 GLN A CA 1
ATOM 931 C C . GLN A 1 129 ? -14.687 -0.046 4.371 1.00 96.19 129 GLN A C 1
ATOM 933 O O . GLN A 1 129 ? -15.745 0.106 4.976 1.00 96.19 129 GLN A O 1
ATOM 938 N N . LEU A 1 130 ? -13.904 -1.107 4.582 1.00 97.19 130 LEU A N 1
ATOM 939 C CA . LEU A 1 130 ? -14.205 -2.106 5.610 1.00 97.19 130 LEU A CA 1
ATOM 940 C C . LEU A 1 130 ? -14.048 -1.540 7.023 1.00 97.19 130 LEU A C 1
ATOM 942 O O . LEU A 1 130 ? -14.911 -1.769 7.860 1.00 97.19 130 LEU A O 1
ATOM 946 N N . LEU A 1 131 ? -12.995 -0.766 7.275 1.00 96.75 131 LEU A N 1
ATOM 947 C CA . LEU A 1 131 ? -12.720 -0.169 8.585 1.00 96.75 131 LEU A CA 1
ATOM 948 C C . LEU A 1 131 ? -13.758 0.889 8.992 1.00 96.75 131 LEU A C 1
ATOM 950 O O . LEU A 1 131 ? -13.963 1.110 10.180 1.00 96.75 131 LEU A O 1
ATOM 954 N N . THR A 1 132 ? -14.464 1.494 8.031 1.00 95.38 132 THR A N 1
ATOM 955 C CA . THR A 1 132 ? -15.619 2.370 8.318 1.00 95.38 132 THR A CA 1
ATOM 956 C C . THR A 1 132 ? -16.895 1.624 8.723 1.00 95.38 132 THR A C 1
ATOM 958 O O . THR A 1 132 ? -17.886 2.254 9.081 1.00 95.38 132 THR A O 1
ATOM 961 N N . ILE A 1 133 ? -16.913 0.289 8.648 1.00 95.38 133 ILE A N 1
ATOM 962 C CA . ILE A 1 133 ? -18.067 -0.527 9.034 1.00 95.38 133 ILE A CA 1
ATOM 963 C C . ILE A 1 133 ? -17.935 -0.909 10.506 1.00 95.38 133 ILE A C 1
ATOM 965 O O . ILE A 1 133 ? -17.014 -1.628 10.882 1.00 95.38 133 ILE A O 1
ATOM 969 N N . GLU A 1 134 ? -18.908 -0.501 11.318 1.00 92.38 134 GLU A N 1
ATOM 970 C CA . GLU A 1 134 ? -18.927 -0.721 12.774 1.00 92.38 134 GLU A CA 1
ATOM 971 C C . GLU A 1 134 ? -19.370 -2.140 13.191 1.00 92.38 134 GLU A C 1
ATOM 973 O O . GLU A 1 134 ? -19.460 -2.452 14.375 1.00 92.38 134 GLU A O 1
ATOM 978 N N . SER A 1 135 ? -19.660 -3.021 12.228 1.00 94.31 135 SER A N 1
ATOM 979 C CA . SER A 1 135 ? -20.096 -4.400 12.468 1.00 94.31 135 SER A CA 1
ATOM 980 C C . SER A 1 135 ? -19.116 -5.414 11.883 1.00 94.31 135 SER A C 1
ATOM 982 O O . SER A 1 135 ? -18.941 -5.507 10.666 1.00 94.31 135 SER A O 1
ATOM 984 N N . GLU A 1 136 ? -18.555 -6.254 12.752 1.00 94.19 136 GLU A N 1
ATOM 985 C CA . GLU A 1 136 ? -17.694 -7.379 12.376 1.00 94.19 136 GLU A CA 1
ATOM 986 C C . GLU A 1 136 ? -18.349 -8.322 11.354 1.00 94.19 136 GLU A C 1
ATOM 988 O O . GLU A 1 136 ? -17.722 -8.703 10.366 1.00 94.19 136 GLU A O 1
ATOM 993 N N . GLN A 1 137 ? -19.634 -8.642 11.532 1.00 94.81 137 GLN A N 1
ATOM 994 C CA . GLN A 1 137 ? -20.381 -9.507 10.614 1.00 94.81 137 GLN A CA 1
ATOM 995 C C . GLN A 1 137 ? -20.504 -8.887 9.213 1.00 94.81 137 GLN A C 1
ATOM 997 O O . GLN A 1 137 ? -20.419 -9.588 8.203 1.00 94.81 137 GLN A O 1
ATOM 1002 N N . GLN A 1 138 ? -20.687 -7.566 9.129 1.00 95.44 138 GLN A N 1
ATOM 1003 C CA . GLN A 1 138 ? -20.740 -6.865 7.846 1.00 95.44 138 GLN A CA 1
ATOM 1004 C C . GLN A 1 138 ? -19.356 -6.768 7.190 1.00 95.44 138 GLN A C 1
ATOM 1006 O O . GLN A 1 138 ? -19.259 -6.948 5.974 1.00 95.44 138 GLN A O 1
ATOM 1011 N N . GLN A 1 139 ? -18.286 -6.547 7.968 1.00 96.06 139 GLN A N 1
ATOM 1012 C CA . GLN A 1 139 ? -16.909 -6.623 7.462 1.00 96.06 139 GLN A CA 1
ATOM 1013 C C . GLN A 1 139 ? -16.621 -8.013 6.879 1.00 96.06 139 GLN A C 1
ATOM 1015 O O . GLN A 1 139 ? -16.156 -8.122 5.745 1.00 96.06 139 GLN A O 1
ATOM 1020 N N . GLN A 1 140 ? -16.969 -9.075 7.612 1.00 95.69 140 GLN A N 1
ATOM 1021 C CA . GLN A 1 140 ? -16.816 -10.458 7.166 1.00 95.69 140 GLN A CA 1
ATOM 1022 C C . GLN A 1 140 ? -17.615 -10.740 5.887 1.00 95.69 140 GLN A C 1
ATOM 1024 O O . GLN A 1 140 ? -17.079 -11.303 4.936 1.00 95.69 140 GLN A O 1
ATOM 1029 N N . SER A 1 141 ? -18.882 -10.319 5.831 1.00 95.75 141 SER A N 1
ATOM 1030 C CA . SER A 1 141 ? -19.728 -10.521 4.651 1.00 95.75 141 SER A CA 1
ATOM 1031 C C . SER A 1 141 ? -19.167 -9.829 3.407 1.00 95.75 141 SER A C 1
ATOM 1033 O O . SER A 1 141 ? -19.212 -10.412 2.325 1.00 95.75 141 SER A O 1
ATOM 1035 N N . LYS A 1 142 ? -18.606 -8.621 3.545 1.00 96.00 142 LYS A N 1
ATOM 1036 C CA . LYS A 1 142 ? -17.944 -7.935 2.428 1.00 96.00 142 LYS A CA 1
ATOM 1037 C C . LYS A 1 142 ? -16.624 -8.591 2.036 1.00 96.00 142 LYS A C 1
ATOM 1039 O O . LYS A 1 142 ? -16.351 -8.690 0.848 1.00 96.00 142 LYS A O 1
ATOM 1044 N N . LEU A 1 143 ? -15.831 -9.061 2.999 1.00 94.88 143 LEU A N 1
ATOM 1045 C CA . LEU A 1 143 ? -14.600 -9.812 2.724 1.00 94.88 143 LEU A CA 1
ATOM 1046 C C . LEU A 1 143 ? -14.871 -11.137 2.003 1.00 94.88 143 LEU A C 1
ATOM 1048 O O . LEU A 1 143 ? -14.061 -11.563 1.187 1.00 94.88 143 LEU A O 1
ATOM 1052 N N . ALA A 1 144 ? -16.005 -11.780 2.279 1.00 94.69 144 ALA A N 1
ATOM 1053 C CA . ALA A 1 144 ? -16.412 -13.022 1.626 1.00 94.69 144 ALA A CA 1
ATOM 1054 C C . ALA A 1 144 ? -16.936 -12.828 0.188 1.00 94.69 144 ALA A C 1
ATOM 1056 O O . ALA A 1 144 ? -17.194 -13.814 -0.501 1.00 94.69 144 ALA A O 1
ATOM 1057 N N . ASN A 1 145 ? -17.117 -11.586 -0.273 1.00 95.06 145 ASN A N 1
ATOM 1058 C CA . ASN A 1 145 ? -17.557 -11.307 -1.637 1.00 95.06 145 ASN A CA 1
ATOM 1059 C C . ASN A 1 145 ? -16.447 -11.680 -2.651 1.00 95.06 145 ASN A C 1
ATOM 1061 O O . ASN A 1 145 ? -15.291 -11.324 -2.415 1.00 95.06 145 ASN A O 1
ATOM 1065 N N . PRO A 1 146 ? -16.767 -12.339 -3.783 1.00 94.69 146 PRO A N 1
ATOM 1066 C CA . PRO A 1 146 ? -15.803 -12.605 -4.856 1.00 94.69 146 PRO A CA 1
ATOM 1067 C C . PRO A 1 146 ? -15.000 -11.376 -5.309 1.00 94.69 146 PRO A C 1
ATOM 1069 O O . PRO A 1 146 ? -13.787 -11.470 -5.449 1.00 94.69 146 PRO A O 1
ATOM 1072 N N . ASP A 1 147 ? -15.632 -10.203 -5.418 1.00 94.38 147 ASP A N 1
ATOM 1073 C CA . ASP A 1 147 ? -14.950 -8.959 -5.807 1.00 94.38 147 ASP A CA 1
ATOM 1074 C C . ASP A 1 147 ? -13.867 -8.552 -4.795 1.00 94.38 147 ASP A C 1
ATOM 1076 O O . ASP A 1 147 ? -12.851 -7.954 -5.155 1.00 94.38 147 ASP A O 1
ATOM 1080 N N . ALA A 1 148 ? -14.081 -8.856 -3.510 1.00 94.75 148 ALA A N 1
ATOM 1081 C CA . ALA A 1 148 ? -13.084 -8.613 -2.476 1.00 94.75 148 ALA A CA 1
ATOM 1082 C C . ALA A 1 148 ? -11.894 -9.556 -2.652 1.00 94.75 148 ALA A C 1
ATOM 1084 O O . ALA A 1 148 ? -10.757 -9.098 -2.593 1.00 94.75 148 ALA A O 1
ATOM 1085 N N . GLN A 1 149 ? -12.149 -10.840 -2.920 1.00 94.62 149 GLN A N 1
ATOM 1086 C CA . GLN A 1 149 ? -11.089 -11.816 -3.183 1.00 94.62 149 GLN A CA 1
ATOM 1087 C C . GLN A 1 149 ? -10.255 -11.414 -4.405 1.00 94.62 149 GLN A C 1
ATOM 1089 O O . GLN A 1 149 ? -9.033 -11.375 -4.309 1.00 94.62 149 GLN A O 1
ATOM 1094 N N . ASP A 1 150 ? -10.891 -10.953 -5.485 1.00 95.81 150 ASP A N 1
ATOM 1095 C CA . ASP A 1 150 ? -10.188 -10.452 -6.671 1.00 95.81 150 ASP A CA 1
ATOM 1096 C C . ASP A 1 150 ? -9.262 -9.263 -6.355 1.00 95.81 150 ASP A C 1
ATOM 1098 O O . ASP A 1 150 ? -8.149 -9.167 -6.885 1.00 95.81 150 ASP A O 1
ATOM 1102 N N . ILE A 1 151 ? -9.686 -8.344 -5.475 1.00 96.06 151 ILE A N 1
ATOM 1103 C CA . ILE A 1 151 ? -8.853 -7.215 -5.023 1.00 96.06 151 ILE A CA 1
ATOM 1104 C C . ILE A 1 151 ? -7.637 -7.717 -4.235 1.00 96.06 151 ILE A C 1
ATOM 1106 O O . ILE A 1 151 ? -6.525 -7.230 -4.463 1.00 96.06 151 ILE A O 1
ATOM 1110 N N . LEU A 1 152 ? -7.841 -8.672 -3.323 1.00 94.62 152 LEU A N 1
ATOM 1111 C CA . LEU A 1 152 ? -6.775 -9.249 -2.501 1.00 94.62 152 LEU A CA 1
ATOM 1112 C C . LEU A 1 152 ? -5.754 -9.991 -3.358 1.00 94.62 152 LEU A C 1
ATOM 1114 O O . LEU A 1 152 ? -4.557 -9.715 -3.260 1.00 94.62 152 LEU A O 1
ATOM 1118 N N . ASP A 1 153 ? -6.227 -10.867 -4.238 1.00 94.56 153 ASP A N 1
ATOM 1119 C CA . ASP A 1 153 ? -5.383 -11.672 -5.115 1.00 94.56 153 ASP A CA 1
ATOM 1120 C C . ASP A 1 153 ? -4.581 -10.786 -6.069 1.00 94.56 153 ASP A C 1
ATOM 1122 O O . ASP A 1 153 ? -3.376 -10.982 -6.242 1.00 94.56 153 ASP A O 1
ATOM 1126 N N . THR A 1 154 ? -5.207 -9.748 -6.635 1.00 94.94 154 THR A N 1
ATOM 1127 C CA . THR A 1 154 ? -4.516 -8.781 -7.499 1.00 94.94 154 THR A CA 1
ATOM 1128 C C . THR A 1 154 ? -3.394 -8.062 -6.747 1.00 94.94 154 THR A C 1
ATOM 1130 O O . THR A 1 154 ? -2.275 -7.966 -7.256 1.00 94.94 154 THR A O 1
ATOM 1133 N N . ALA A 1 155 ? -3.659 -7.569 -5.532 1.00 95.31 155 ALA A N 1
ATOM 1134 C CA . ALA A 1 155 ? -2.655 -6.867 -4.735 1.00 95.31 155 ALA A CA 1
ATOM 1135 C C . ALA A 1 155 ? -1.495 -7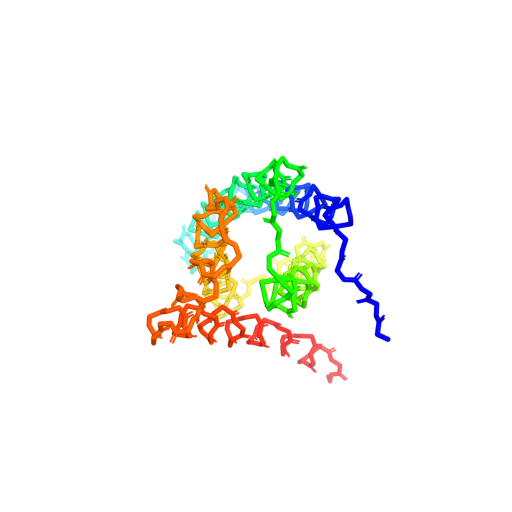.790 -4.329 1.00 95.31 155 ALA A C 1
ATOM 1137 O O . ALA A 1 155 ? -0.328 -7.411 -4.457 1.00 95.31 155 ALA A O 1
ATOM 1138 N N . GLN A 1 156 ? -1.799 -9.018 -3.899 1.00 94.31 156 GLN A N 1
ATOM 1139 C CA . GLN A 1 156 ? -0.791 -10.007 -3.520 1.00 94.31 156 GLN A CA 1
ATOM 1140 C C . GLN A 1 156 ? 0.069 -10.446 -4.707 1.00 94.31 156 GLN A C 1
ATOM 1142 O O . GLN A 1 156 ? 1.290 -10.547 -4.579 1.00 94.31 156 GLN A O 1
ATOM 1147 N N . ASN A 1 157 ? -0.536 -10.703 -5.868 1.00 94.06 157 ASN A N 1
ATOM 1148 C CA . ASN A 1 157 ? 0.201 -11.103 -7.065 1.00 94.06 157 ASN A CA 1
ATOM 1149 C C . ASN A 1 157 ? 1.127 -9.979 -7.544 1.00 94.06 157 ASN A C 1
ATOM 1151 O O . ASN A 1 157 ? 2.306 -10.229 -7.792 1.00 94.06 157 ASN A O 1
ATOM 1155 N N . ALA A 1 158 ? 0.646 -8.734 -7.553 1.00 93.81 158 ALA A N 1
ATOM 1156 C CA . ALA A 1 158 ? 1.466 -7.586 -7.927 1.00 93.81 158 ALA A CA 1
ATOM 1157 C C . ALA A 1 158 ? 2.629 -7.343 -6.941 1.00 93.81 158 ALA A C 1
ATOM 1159 O O . ALA A 1 158 ? 3.745 -7.030 -7.358 1.00 93.81 158 ALA A O 1
ATOM 1160 N N . ALA A 1 159 ? 2.413 -7.545 -5.635 1.00 93.12 159 ALA A N 1
ATOM 1161 C CA . ALA A 1 159 ? 3.492 -7.493 -4.649 1.00 93.12 159 ALA A CA 1
ATOM 1162 C C . ALA A 1 159 ? 4.539 -8.593 -4.897 1.00 93.12 159 ALA A C 1
ATOM 1164 O O . ALA A 1 159 ? 5.736 -8.305 -4.938 1.00 93.12 159 ALA A O 1
ATOM 1165 N N . LYS A 1 160 ? 4.111 -9.839 -5.145 1.00 92.88 160 LYS A N 1
ATOM 1166 C CA . LYS A 1 160 ? 5.018 -10.956 -5.467 1.00 92.88 160 LYS A CA 1
ATOM 1167 C C . LYS A 1 160 ? 5.878 -10.658 -6.695 1.00 92.88 160 LYS A C 1
ATOM 1169 O O . LYS A 1 160 ? 7.082 -10.900 -6.652 1.00 92.88 160 LYS A O 1
ATOM 1174 N N . GLU A 1 161 ? 5.310 -10.088 -7.757 1.00 91.62 161 GLU A N 1
ATOM 1175 C CA . GLU A 1 161 ? 6.063 -9.718 -8.966 1.00 91.62 161 GLU A CA 1
ATOM 1176 C C . GLU A 1 161 ? 7.220 -8.755 -8.675 1.00 91.62 161 GLU A C 1
ATOM 1178 O O . GLU A 1 161 ? 8.312 -8.920 -9.226 1.00 91.62 161 GLU A O 1
ATOM 1183 N N . VAL A 1 162 ? 7.019 -7.793 -7.772 1.00 91.19 162 VAL A N 1
ATOM 1184 C CA . VAL A 1 162 ? 8.080 -6.889 -7.310 1.00 91.19 162 VAL A CA 1
ATOM 1185 C C . VAL A 1 162 ? 9.087 -7.619 -6.423 1.00 91.19 162 VAL A C 1
ATOM 1187 O O . VAL A 1 162 ? 10.292 -7.468 -6.614 1.00 91.19 162 VAL A O 1
ATOM 1190 N N . LEU A 1 163 ? 8.630 -8.459 -5.491 1.00 89.06 163 LEU A N 1
ATOM 1191 C CA . LEU A 1 163 ? 9.515 -9.215 -4.596 1.00 89.06 163 LEU A CA 1
ATOM 1192 C C . LEU A 1 163 ? 10.451 -10.170 -5.363 1.00 89.06 163 LEU A C 1
ATOM 1194 O O . LEU A 1 163 ? 11.580 -10.412 -4.930 1.00 89.06 163 LEU A O 1
ATOM 1198 N N . THR A 1 164 ? 10.043 -10.666 -6.537 1.00 87.81 164 THR A N 1
ATOM 1199 C CA . THR A 1 164 ? 10.929 -11.464 -7.406 1.00 87.81 164 THR A CA 1
ATOM 1200 C C . THR A 1 164 ? 12.098 -10.666 -7.987 1.00 87.81 164 THR A C 1
ATOM 1202 O O . THR A 1 164 ? 13.141 -11.256 -8.263 1.00 87.81 164 THR A O 1
ATOM 1205 N N . LEU A 1 165 ? 11.997 -9.332 -8.092 1.00 80.75 165 LEU A N 1
ATOM 1206 C CA . LEU A 1 165 ? 13.092 -8.481 -8.577 1.00 80.75 165 LEU A CA 1
ATOM 1207 C C . LEU A 1 165 ? 14.317 -8.507 -7.656 1.00 80.75 165 LEU A C 1
ATOM 1209 O O . LEU A 1 165 ? 15.411 -8.170 -8.104 1.00 80.75 165 LEU A O 1
ATOM 1213 N N . ARG A 1 166 ? 14.158 -8.928 -6.394 1.00 70.94 166 ARG A N 1
ATOM 1214 C CA . ARG A 1 166 ? 15.279 -9.140 -5.470 1.00 70.94 166 ARG A CA 1
ATOM 1215 C C . ARG A 1 166 ? 16.161 -10.320 -5.891 1.00 70.94 166 ARG A C 1
ATOM 1217 O O . ARG A 1 166 ? 17.374 -10.252 -5.735 1.00 70.94 166 ARG A O 1
ATOM 1224 N N . HIS A 1 167 ? 15.568 -11.382 -6.441 1.00 54.88 167 HIS A N 1
ATOM 1225 C CA . HIS A 1 167 ? 16.276 -12.624 -6.781 1.00 54.88 167 HIS A CA 1
ATOM 1226 C C . HIS A 1 167 ? 17.114 -12.512 -8.058 1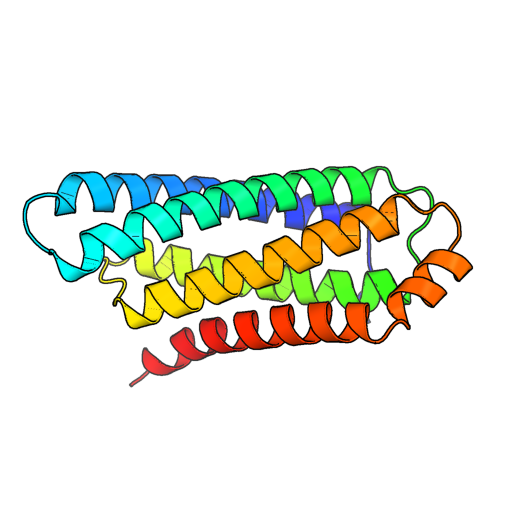.00 54.88 167 HIS A C 1
ATOM 1228 O O . HIS A 1 167 ? 18.101 -13.222 -8.202 1.00 54.88 167 HIS A O 1
ATOM 1234 N N . VAL A 1 168 ? 16.764 -11.592 -8.959 1.00 48.78 168 VAL A N 1
ATOM 1235 C CA . VAL A 1 168 ? 17.515 -11.362 -10.204 1.00 48.78 168 VAL A CA 1
ATOM 1236 C C . VAL A 1 168 ? 18.875 -10.688 -9.939 1.00 48.78 168 VAL A C 1
ATOM 1238 O O . VAL A 1 168 ? 19.733 -10.707 -10.806 1.00 48.78 168 VAL A O 1
ATOM 1241 N N . ILE A 1 169 ? 19.112 -10.143 -8.736 1.00 45.62 169 ILE A N 1
ATOM 1242 C CA . ILE A 1 169 ? 20.339 -9.395 -8.391 1.00 45.62 169 ILE A CA 1
ATOM 1243 C C . ILE A 1 169 ? 21.424 -10.289 -7.745 1.00 45.62 169 ILE A C 1
ATOM 1245 O O . ILE A 1 169 ? 22.551 -9.846 -7.563 1.00 45.62 169 ILE A O 1
ATOM 1249 N N . MET A 1 170 ? 21.128 -11.549 -7.396 1.00 38.16 170 MET A N 1
ATOM 1250 C CA . MET A 1 170 ? 22.122 -12.451 -6.775 1.00 38.16 170 MET A CA 1
ATOM 1251 C C . MET A 1 170 ? 22.876 -13.363 -7.763 1.00 38.16 170 MET A C 1
ATOM 1253 O O . MET A 1 170 ? 23.585 -14.259 -7.308 1.00 38.16 170 MET A O 1
ATOM 1257 N N . ASN A 1 171 ? 22.758 -13.132 -9.074 1.00 35.94 171 ASN A N 1
ATOM 1258 C CA . ASN A 1 171 ? 23.534 -13.819 -10.118 1.00 35.94 171 ASN A CA 1
ATOM 1259 C C . ASN A 1 171 ? 24.345 -12.812 -10.930 1.00 35.94 171 ASN A C 1
ATOM 1261 O O . ASN A 1 171 ? 25.426 -13.211 -11.413 1.00 35.94 171 ASN A O 1
#

Sequence (171 aa):
MKHFSQASAAAACSDLVRTAQSAAAKVQAITIASTMADQALQKPLPLLLAGLQKFGEHSGQLGHCVADAAVVHPQLGDVLGPALVDCGNAMSILSDKLESENGELSTEAISRYQGFLSGASRFFVFANQLLTIESEQQQQSKLANPDAQDILDTAQNAAKEVLTLRHVIMN

Foldseek 3Di:
DPQQDLQVLLVLLVVLLVLLVVLLVLLVVCQVVCVPPDPLVVPLSVLLSVLSNLLSVLSNLLSVLSNPQPDDQRVLSVLSVVLSVLSVLLSVLSVVCSPPPVVDCDSVNSVLSSQLSVLSSLLSVVSSVLSPDNDNVVSVVVCPDPVNVVSSVSNVVSSVSSVVVVVVPPD